Protein AF-A0AAJ6NNW0-F1 (afdb_monomer_lite)

Structure (mmCIF, N/CA/C/O backbone):
data_AF-A0AAJ6NNW0-F1
#
_entry.id   AF-A0AAJ6NNW0-F1
#
loop_
_atom_site.group_PDB
_atom_site.id
_atom_site.type_symbol
_atom_site.label_atom_id
_atom_site.label_alt_id
_atom_site.label_comp_id
_atom_site.label_asym_id
_atom_site.label_entity_id
_atom_site.label_seq_id
_atom_site.pdbx_PDB_ins_code
_atom_site.Cartn_x
_atom_site.Cartn_y
_atom_site.Cartn_z
_atom_site.occupancy
_atom_site.B_iso_or_equiv
_atom_site.auth_seq_id
_atom_site.auth_comp_id
_atom_site.auth_asym_id
_atom_site.auth_atom_id
_atom_site.pdbx_PDB_model_num
ATOM 1 N N . MET A 1 1 ? 10.088 34.780 1.584 1.00 40.91 1 MET A N 1
ATOM 2 C CA . MET A 1 1 ? 10.003 33.542 0.779 1.00 40.91 1 MET A CA 1
ATOM 3 C C . MET A 1 1 ? 10.352 32.374 1.686 1.00 40.91 1 MET A C 1
ATOM 5 O O . MET A 1 1 ? 11.522 32.136 1.956 1.00 40.91 1 MET A O 1
ATOM 9 N N . THR A 1 2 ? 9.347 31.732 2.270 1.00 40.06 2 THR A N 1
ATOM 10 C CA . THR A 1 2 ? 9.520 30.567 3.145 1.00 40.06 2 THR A CA 1
ATOM 11 C C . THR A 1 2 ? 9.887 29.369 2.274 1.00 40.06 2 THR A C 1
ATOM 13 O O . THR A 1 2 ? 9.136 29.012 1.370 1.00 40.06 2 THR A O 1
ATOM 16 N N . LYS A 1 3 ? 11.070 28.781 2.499 1.00 40.44 3 LYS A N 1
ATOM 17 C CA . LYS A 1 3 ? 11.458 27.508 1.877 1.00 40.44 3 LYS A CA 1
ATOM 18 C C . LYS A 1 3 ? 10.363 26.470 2.171 1.00 40.44 3 LYS A C 1
ATOM 20 O O . LYS A 1 3 ? 9.941 26.402 3.328 1.00 40.44 3 LYS A O 1
ATOM 25 N N . PRO A 1 4 ? 9.913 25.668 1.189 1.00 41.53 4 PRO A N 1
ATOM 26 C CA . PRO A 1 4 ? 9.067 24.525 1.492 1.00 41.53 4 PRO A CA 1
ATOM 27 C C . PRO A 1 4 ? 9.829 23.635 2.476 1.00 41.53 4 PRO A C 1
ATOM 29 O O . PRO A 1 4 ? 10.985 23.270 2.245 1.00 41.53 4 PRO A O 1
ATOM 32 N N . LYS A 1 5 ? 9.207 23.387 3.630 1.00 36.41 5 LYS A N 1
ATOM 33 C CA . LYS A 1 5 ? 9.727 22.485 4.655 1.00 36.41 5 LYS A CA 1
ATOM 34 C C . LYS A 1 5 ? 9.908 21.115 3.979 1.00 36.41 5 LYS A C 1
ATOM 36 O O . LYS A 1 5 ? 9.000 20.717 3.248 1.00 36.41 5 LYS A O 1
ATOM 41 N N . PRO A 1 6 ? 11.043 20.415 4.157 1.00 41.53 6 PRO A N 1
ATOM 42 C CA . PRO A 1 6 ? 11.155 19.033 3.709 1.00 41.53 6 PRO A CA 1
ATOM 43 C C . PRO A 1 6 ? 9.955 18.284 4.274 1.00 41.53 6 PRO A C 1
ATOM 45 O O . PRO A 1 6 ? 9.674 18.431 5.466 1.00 41.53 6 PRO A O 1
ATOM 48 N N . PHE A 1 7 ? 9.222 17.565 3.427 1.00 44.81 7 PHE A N 1
ATOM 49 C CA . PHE A 1 7 ? 8.169 16.682 3.897 1.00 44.81 7 PHE A CA 1
ATOM 50 C C . PHE A 1 7 ? 8.800 15.765 4.940 1.00 44.81 7 PHE A C 1
ATOM 52 O O . PHE A 1 7 ? 9.701 14.981 4.641 1.00 44.81 7 PHE A O 1
ATOM 59 N N . GLU A 1 8 ? 8.396 15.962 6.190 1.00 34.56 8 GLU A N 1
ATOM 60 C CA . GLU A 1 8 ? 8.683 15.047 7.274 1.00 34.56 8 GLU A CA 1
ATOM 61 C C . GLU A 1 8 ? 8.195 13.687 6.772 1.00 34.56 8 GLU A C 1
ATOM 63 O O . GLU A 1 8 ? 7.020 13.550 6.422 1.00 34.56 8 GLU A O 1
ATOM 68 N N . ILE A 1 9 ? 9.087 12.698 6.660 1.00 40.12 9 ILE A N 1
ATOM 69 C CA . ILE A 1 9 ? 8.667 11.304 6.529 1.00 40.12 9 ILE A CA 1
ATOM 70 C C . ILE A 1 9 ? 8.018 10.995 7.876 1.00 40.12 9 ILE A C 1
ATOM 72 O O . ILE A 1 9 ? 8.669 10.510 8.798 1.00 40.12 9 ILE A O 1
ATOM 76 N N . SER A 1 10 ? 6.754 11.392 8.023 1.00 37.06 10 SER A N 1
ATOM 77 C CA . SER A 1 10 ? 5.912 10.932 9.106 1.00 37.06 10 SER A CA 1
ATOM 78 C C . SER A 1 10 ? 5.865 9.431 8.912 1.00 37.06 10 SER A C 1
ATOM 80 O O . SER A 1 10 ? 5.409 8.946 7.874 1.00 37.06 10 SER A O 1
ATOM 82 N N . LEU A 1 11 ? 6.524 8.743 9.839 1.00 45.22 11 LEU A N 1
ATOM 83 C CA . LEU A 1 11 ? 6.684 7.305 9.890 1.00 45.22 11 LEU A CA 1
ATOM 84 C C . LEU A 1 11 ? 5.321 6.683 9.601 1.00 45.22 11 LEU A C 1
ATOM 86 O O . LEU A 1 11 ? 4.457 6.652 10.476 1.00 45.22 11 LEU A O 1
ATOM 90 N N . LEU A 1 12 ? 5.116 6.230 8.357 1.00 61.00 12 LEU A N 1
ATOM 91 C CA . LEU A 1 12 ? 3.994 5.362 8.041 1.00 61.00 12 LEU A CA 1
ATOM 92 C C . LEU A 1 12 ? 4.027 4.271 9.111 1.00 61.00 12 LEU A C 1
ATOM 94 O O . LEU A 1 12 ? 5.119 3.737 9.354 1.00 61.00 12 LEU A O 1
ATOM 98 N N . PRO A 1 13 ? 2.904 3.968 9.791 1.00 64.44 13 PRO A N 1
ATOM 99 C CA . PRO A 1 13 ? 2.909 2.879 10.748 1.00 64.44 13 PRO A CA 1
ATOM 100 C C . PRO A 1 13 ? 3.522 1.658 10.055 1.00 64.44 13 PRO A C 1
ATOM 102 O O . PRO A 1 13 ? 3.279 1.461 8.850 1.00 64.44 13 PRO A O 1
ATOM 105 N N . PRO A 1 14 ? 4.376 0.890 10.756 1.00 65.06 14 PRO A N 1
ATOM 106 C CA . PRO A 1 14 ? 4.930 -0.317 10.173 1.00 65.06 14 PRO A CA 1
ATOM 107 C C . PRO A 1 14 ? 3.769 -1.138 9.604 1.00 65.06 14 PRO A C 1
ATOM 109 O O . PRO A 1 14 ? 2.686 -1.161 10.206 1.00 65.06 14 PRO A O 1
ATOM 112 N N . PRO A 1 15 ? 3.940 -1.735 8.413 1.00 70.44 15 PRO A N 1
ATOM 113 C CA . PRO A 1 15 ? 2.899 -2.581 7.862 1.00 70.44 15 PRO A CA 1
ATOM 114 C C . PRO A 1 15 ? 2.504 -3.637 8.901 1.00 70.44 15 PRO A C 1
A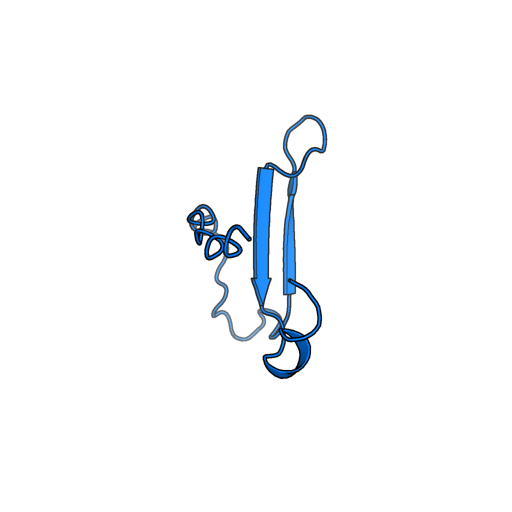TOM 116 O O . PRO A 1 15 ? 3.368 -4.096 9.654 1.00 70.44 15 PRO A O 1
ATOM 119 N N . PRO A 1 16 ? 1.219 -4.019 8.964 1.00 76.56 16 PRO A N 1
ATOM 120 C CA . PRO A 1 16 ? 0.787 -5.125 9.798 1.00 76.56 16 PRO A CA 1
ATOM 121 C C . PRO A 1 16 ? 1.667 -6.356 9.568 1.00 76.56 16 PRO A C 1
ATOM 123 O O . PRO A 1 16 ? 2.041 -6.632 8.430 1.00 76.56 16 PRO A O 1
ATOM 126 N N . GLU A 1 17 ? 1.956 -7.117 10.624 1.00 80.38 17 GLU A N 1
ATOM 127 C CA . GLU A 1 17 ? 2.887 -8.258 10.566 1.00 80.38 17 GLU A CA 1
ATOM 128 C C . GLU A 1 17 ? 2.484 -9.333 9.543 1.00 80.38 17 GLU A C 1
ATOM 130 O O . GLU A 1 17 ? 3.329 -10.063 9.032 1.00 80.38 17 GLU A O 1
ATOM 135 N N . TRP A 1 18 ? 1.195 -9.411 9.201 1.00 80.62 18 TRP A N 1
ATOM 136 C CA . TRP A 1 18 ? 0.676 -10.323 8.184 1.00 80.62 18 TRP A CA 1
ATOM 137 C C . TRP A 1 18 ? 0.973 -9.880 6.738 1.00 80.62 18 TRP A C 1
ATOM 139 O O . TRP A 1 18 ? 0.810 -10.681 5.818 1.00 80.62 18 TRP A O 1
ATOM 149 N N . ILE A 1 19 ? 1.418 -8.637 6.504 1.00 80.81 19 ILE A N 1
ATOM 150 C CA . ILE A 1 19 ? 1.800 -8.147 5.174 1.00 80.81 19 ILE A CA 1
ATOM 151 C C . ILE A 1 19 ? 3.305 -8.306 4.962 1.00 80.81 19 ILE A C 1
ATOM 153 O O . ILE A 1 19 ? 4.116 -7.556 5.502 1.00 80.81 19 ILE A O 1
ATOM 157 N N . ASN A 1 20 ? 3.682 -9.212 4.061 1.00 84.00 20 ASN A N 1
ATOM 158 C CA . ASN A 1 20 ? 5.059 -9.344 3.597 1.00 84.00 20 ASN A CA 1
ATOM 159 C C . ASN A 1 20 ? 5.263 -8.662 2.231 1.00 84.00 20 ASN A C 1
ATOM 161 O O . ASN A 1 20 ? 5.070 -9.274 1.180 1.00 84.00 20 ASN A O 1
ATOM 165 N N . PHE A 1 21 ? 5.739 -7.412 2.235 1.00 82.75 21 PHE A N 1
ATOM 166 C CA . PHE A 1 21 ? 6.076 -6.662 1.011 1.00 82.75 21 PHE A CA 1
ATOM 167 C C . PHE A 1 21 ? 7.250 -7.240 0.195 1.00 82.75 21 PHE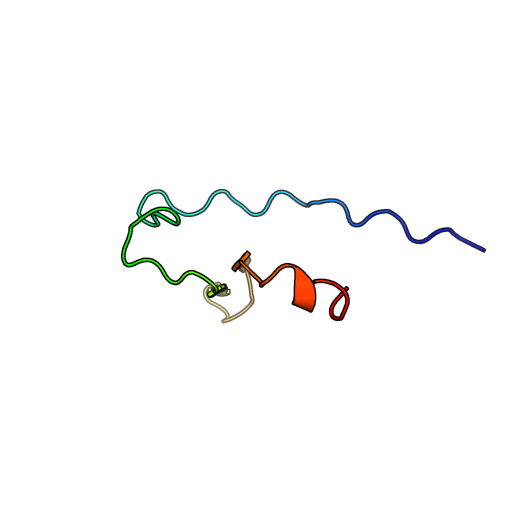 A C 1
ATOM 169 O O 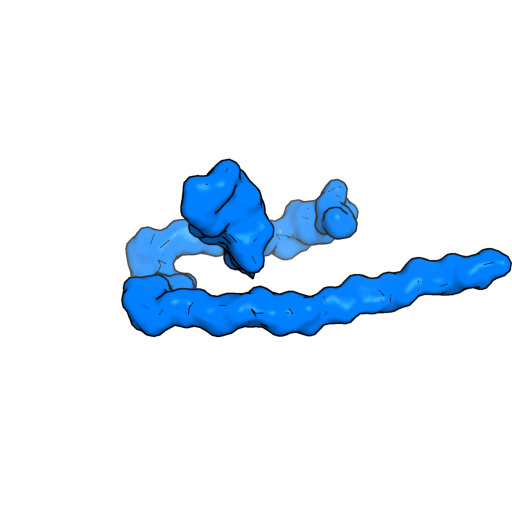. PHE A 1 21 ? 7.575 -6.700 -0.872 1.00 82.75 21 PHE A O 1
ATOM 176 N N . GLN A 1 22 ? 7.934 -8.264 0.709 1.00 82.94 22 GLN A N 1
ATOM 177 C CA . GLN A 1 22 ? 9.049 -8.954 0.057 1.00 82.94 22 GLN A CA 1
ATOM 178 C C . GLN A 1 22 ? 8.663 -10.343 -0.478 1.00 82.94 22 GLN A C 1
ATOM 180 O O . GLN A 1 22 ? 9.520 -11.026 -1.034 1.00 82.94 22 GLN A O 1
ATOM 185 N N . HIS A 1 23 ? 7.404 -10.778 -0.333 1.00 85.94 23 HIS A N 1
ATOM 186 C CA . HIS A 1 23 ? 6.950 -12.050 -0.902 1.00 85.94 23 HIS A CA 1
ATOM 187 C C . HIS A 1 23 ? 7.122 -12.038 -2.437 1.00 85.94 23 HIS A C 1
ATOM 189 O O . HIS A 1 23 ? 6.822 -11.012 -3.052 1.00 85.94 23 HIS A O 1
ATOM 195 N N . PRO A 1 24 ? 7.580 -13.132 -3.079 1.00 87.56 24 PRO A N 1
ATOM 196 C CA . PRO A 1 24 ? 7.822 -13.166 -4.528 1.00 87.56 24 PRO A CA 1
ATOM 197 C C . PRO A 1 24 ? 6.573 -12.845 -5.361 1.00 87.56 24 PRO A C 1
ATOM 199 O O . PRO A 1 24 ? 6.682 -12.201 -6.400 1.00 87.56 24 PRO A O 1
ATOM 202 N N . ASP A 1 25 ? 5.394 -13.223 -4.864 1.00 90.19 25 ASP A N 1
ATOM 203 C CA . ASP A 1 25 ? 4.110 -12.913 -5.509 1.00 90.19 25 ASP A CA 1
ATOM 204 C C . ASP A 1 25 ? 3.560 -11.521 -5.151 1.00 90.19 25 ASP A C 1
ATOM 206 O O . ASP A 1 25 ? 2.516 -11.113 -5.663 1.00 90.19 25 ASP A O 1
ATOM 210 N N . PHE A 1 26 ? 4.221 -10.774 -4.257 1.00 85.31 26 PHE A N 1
ATOM 211 C CA . PHE A 1 26 ? 3.766 -9.434 -3.903 1.00 85.31 26 PHE A CA 1
ATOM 212 C C . PHE A 1 26 ? 3.992 -8.478 -5.083 1.00 85.31 26 PHE A C 1
ATOM 214 O O . PHE A 1 26 ? 5.098 -8.437 -5.635 1.00 85.31 26 PHE A O 1
ATOM 221 N N . PRO A 1 27 ? 2.997 -7.654 -5.463 1.00 88.19 27 PRO A N 1
ATOM 222 C CA . PRO A 1 27 ? 3.139 -6.743 -6.588 1.00 88.19 27 PRO A CA 1
ATOM 223 C C . PRO A 1 27 ? 4.388 -5.862 -6.487 1.00 88.19 27 PRO A C 1
ATOM 225 O O . PRO A 1 27 ? 4.655 -5.208 -5.474 1.00 88.19 27 PRO A O 1
ATOM 228 N N . LYS A 1 28 ? 5.143 -5.793 -7.590 1.00 86.94 28 LYS A N 1
ATOM 229 C CA . LYS A 1 28 ? 6.338 -4.942 -7.694 1.00 86.94 28 LYS A CA 1
ATOM 230 C C . LYS A 1 28 ? 6.021 -3.466 -7.454 1.00 86.94 28 LYS A C 1
ATOM 232 O O . LYS A 1 28 ? 6.879 -2.751 -6.946 1.00 86.94 28 LYS A O 1
ATOM 237 N N . TYR A 1 29 ? 4.819 -3.021 -7.805 1.00 87.88 29 TYR A N 1
ATOM 238 C CA . TYR A 1 29 ? 4.333 -1.670 -7.558 1.00 87.88 29 TYR A CA 1
ATOM 239 C C . TYR A 1 29 ? 2.939 -1.739 -6.952 1.00 87.88 29 TYR A C 1
ATOM 241 O O . TYR A 1 29 ? 2.128 -2.561 -7.374 1.00 87.88 29 TYR A O 1
ATOM 249 N N . PHE A 1 30 ? 2.675 -0.898 -5.957 1.00 86.69 30 PHE A N 1
ATOM 250 C CA . PHE A 1 30 ? 1.409 -0.912 -5.232 1.00 86.69 30 PHE A CA 1
ATOM 251 C C . PHE A 1 30 ? 1.098 0.444 -4.605 1.00 86.69 30 PHE A C 1
ATOM 253 O O . PHE A 1 30 ? 1.997 1.246 -4.345 1.00 86.69 30 PHE A O 1
ATOM 260 N N . TYR A 1 31 ? -0.185 0.638 -4.322 1.00 84.62 31 TYR A N 1
ATOM 261 C CA . TYR A 1 31 ? -0.728 1.679 -3.466 1.00 84.62 31 TYR A CA 1
ATOM 262 C C . TYR A 1 31 ? -1.805 1.018 -2.601 1.00 84.62 31 TYR A C 1
ATOM 264 O O . TYR A 1 31 ? -2.735 0.415 -3.130 1.00 84.62 31 TYR A O 1
ATOM 272 N N . ILE A 1 32 ? -1.646 1.070 -1.284 1.00 84.69 32 ILE A N 1
ATOM 273 C CA . ILE A 1 32 ? -2.538 0.446 -0.305 1.00 84.69 32 ILE A CA 1
ATOM 274 C C . ILE A 1 32 ? -2.990 1.544 0.643 1.00 84.69 32 ILE A C 1
ATOM 276 O O . ILE A 1 32 ? -2.142 2.210 1.226 1.00 84.69 32 ILE A O 1
ATOM 280 N N . ALA A 1 33 ? -4.297 1.704 0.822 1.00 85.69 33 ALA A N 1
ATOM 281 C CA . ALA A 1 33 ? -4.878 2.574 1.837 1.00 85.69 33 ALA A CA 1
ATOM 282 C C . ALA A 1 33 ? -5.599 1.718 2.882 1.00 85.69 33 ALA A C 1
ATOM 284 O O . ALA A 1 33 ? -6.332 0.793 2.534 1.00 85.69 33 ALA A O 1
ATOM 285 N N . ILE A 1 34 ? -5.381 2.027 4.156 1.00 83.31 34 ILE A N 1
ATOM 286 C CA . ILE A 1 34 ? -6.176 1.518 5.269 1.00 83.31 34 ILE A CA 1
ATOM 287 C C . ILE A 1 34 ? -7.187 2.584 5.630 1.00 83.31 34 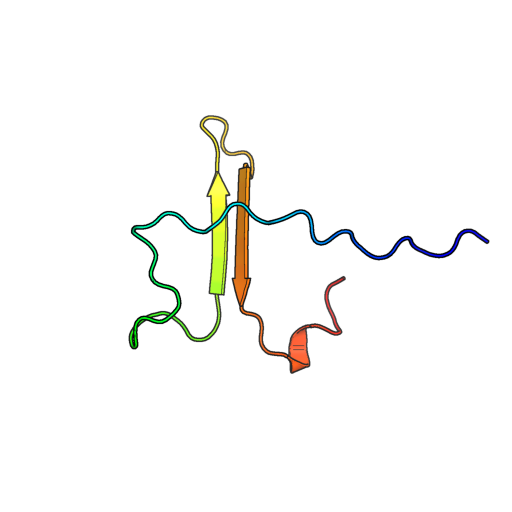ILE A C 1
ATOM 289 O O . ILE A 1 34 ? -6.816 3.726 5.910 1.00 83.31 34 ILE A O 1
ATOM 293 N N . LEU A 1 35 ? -8.446 2.174 5.654 1.00 85.75 35 LEU A N 1
ATOM 294 C CA . LEU A 1 35 ? -9.547 3.007 6.093 1.00 85.75 35 LEU A CA 1
ATOM 295 C C . LEU A 1 35 ? -9.871 2.720 7.563 1.00 85.75 35 LEU A C 1
ATOM 297 O O . LEU A 1 35 ? -9.647 1.606 8.047 1.00 85.75 35 LEU A O 1
ATOM 301 N N . ASP A 1 36 ? -10.359 3.726 8.275 1.00 84.94 36 ASP A N 1
ATOM 302 C CA . ASP A 1 36 ? -10.983 3.551 9.581 1.00 84.94 36 ASP A CA 1
ATOM 303 C C . ASP A 1 36 ? -12.451 3.094 9.448 1.00 84.94 36 ASP A C 1
ATOM 305 O O . ASP A 1 36 ? -12.943 2.789 8.359 1.00 84.94 36 ASP A O 1
ATOM 309 N N . GLU A 1 37 ? -13.155 3.028 10.576 1.00 92.44 37 GLU A N 1
ATOM 310 C CA . GLU A 1 37 ? -14.573 2.651 10.629 1.00 92.44 37 GLU A CA 1
ATOM 311 C C . GLU A 1 37 ? -15.517 3.657 9.948 1.00 92.44 37 GLU A C 1
ATOM 313 O O . GLU A 1 37 ? -16.633 3.295 9.579 1.00 92.44 37 GLU A O 1
ATOM 318 N N . ASN A 1 38 ? -15.059 4.891 9.729 1.00 94.31 38 ASN A N 1
ATOM 319 C CA . ASN A 1 38 ? -15.794 5.954 9.046 1.00 94.31 38 ASN A CA 1
ATOM 320 C C . ASN A 1 38 ? -15.482 6.004 7.539 1.00 94.31 38 ASN A C 1
ATOM 322 O O . ASN A 1 38 ? -16.076 6.799 6.811 1.00 94.31 38 ASN A O 1
ATOM 326 N N . GLY A 1 39 ? -14.570 5.153 7.053 1.00 88.75 39 GLY A N 1
ATOM 327 C CA . GLY A 1 39 ? -14.103 5.156 5.668 1.00 88.75 39 GLY A CA 1
ATOM 328 C C . GLY A 1 39 ? -13.017 6.198 5.379 1.00 88.75 39 GLY A C 1
ATOM 329 O O . GLY A 1 39 ? -12.682 6.415 4.214 1.00 88.75 39 GLY A O 1
ATOM 330 N N . GLU A 1 40 ? -12.449 6.833 6.405 1.00 88.75 40 GLU A N 1
ATOM 331 C CA . GLU A 1 40 ? -11.368 7.808 6.270 1.00 88.75 40 GLU A CA 1
ATOM 332 C C . GLU A 1 40 ? -9.999 7.123 6.217 1.00 88.75 40 GLU A C 1
ATOM 334 O O . GLU A 1 40 ? -9.773 6.087 6.839 1.00 88.75 40 GLU A O 1
ATOM 339 N N . VAL A 1 41 ? -9.044 7.701 5.480 1.00 83.88 41 VAL A N 1
ATOM 340 C CA . VAL A 1 41 ? -7.698 7.122 5.342 1.00 83.88 41 VAL A CA 1
ATOM 341 C C . VAL A 1 41 ? -6.923 7.269 6.651 1.00 83.88 41 VAL A C 1
ATOM 343 O O . VAL A 1 41 ? -6.445 8.348 6.994 1.00 83.88 41 VAL A O 1
ATOM 346 N N . LYS A 1 42 ? -6.731 6.148 7.345 1.00 82.44 42 LYS A N 1
ATOM 347 C CA . LYS A 1 42 ? -5.951 6.050 8.582 1.00 82.44 42 LYS A CA 1
ATOM 348 C C . LYS A 1 42 ? -4.451 5.918 8.318 1.00 82.44 42 LYS A C 1
ATOM 350 O O . LYS A 1 42 ? -3.633 6.467 9.052 1.00 82.44 42 LYS A O 1
ATOM 355 N N . SER A 1 43 ? -4.076 5.163 7.288 1.00 81.38 43 SER A N 1
ATOM 356 C CA . SER A 1 43 ? -2.684 4.986 6.863 1.00 81.38 43 SER A CA 1
ATOM 357 C C . SER A 1 43 ? -2.615 4.513 5.417 1.00 81.38 43 SER A C 1
ATOM 359 O O . SER A 1 43 ? -3.602 4.041 4.860 1.00 81.38 43 SER A O 1
ATOM 361 N N . TRP A 1 44 ? -1.445 4.614 4.793 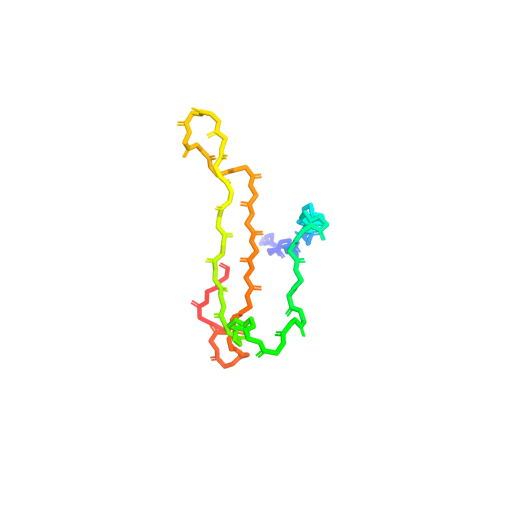1.00 82.56 44 TRP A N 1
ATOM 362 C CA . TRP A 1 44 ? -1.251 4.143 3.426 1.00 82.56 44 TRP A CA 1
ATOM 363 C C . TRP A 1 44 ? 0.193 3.693 3.193 1.00 82.56 44 TRP A C 1
ATOM 365 O O . TRP A 1 44 ? 1.107 4.168 3.857 1.00 82.56 44 TRP A O 1
ATOM 375 N N . TRP A 1 45 ? 0.412 2.778 2.250 1.00 84.50 45 TRP A N 1
ATOM 376 C CA . TRP A 1 45 ? 1.743 2.357 1.810 1.00 84.50 45 TRP A CA 1
ATOM 377 C C . TRP A 1 45 ? 1.804 2.333 0.296 1.00 84.50 45 TRP A C 1
ATOM 379 O O . TRP A 1 45 ? 0.852 1.934 -0.372 1.00 84.50 45 TRP A O 1
ATOM 389 N N . GLN A 1 46 ? 2.955 2.703 -0.253 1.00 85.06 46 GLN A N 1
ATOM 390 C CA . GLN A 1 46 ? 3.150 2.693 -1.691 1.00 85.06 46 GLN A CA 1
ATOM 391 C C . GLN A 1 46 ? 4.556 2.264 -2.092 1.00 85.06 46 GLN A C 1
ATOM 393 O O . GLN A 1 46 ? 5.549 2.577 -1.431 1.00 85.06 46 GLN A O 1
ATOM 398 N N . ARG A 1 47 ? 4.642 1.615 -3.249 1.00 84.81 47 ARG A N 1
ATOM 399 C CA . ARG A 1 47 ? 5.884 1.384 -3.983 1.00 84.81 47 ARG A CA 1
ATOM 400 C C . ARG A 1 47 ? 5.647 1.818 -5.420 1.00 84.81 47 ARG A C 1
ATOM 402 O O . ARG A 1 47 ? 5.043 1.095 -6.204 1.00 84.81 47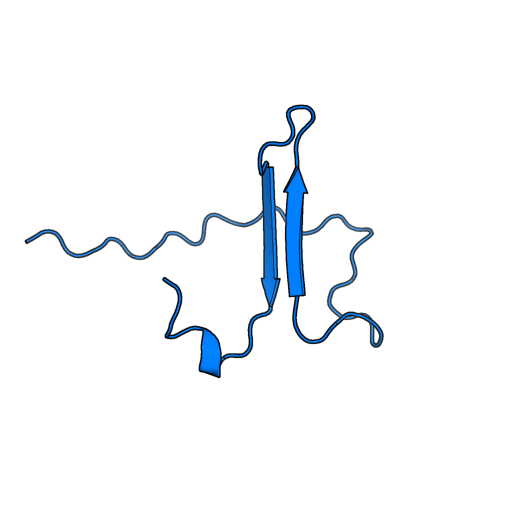 ARG A O 1
ATOM 409 N N . ILE A 1 48 ? 6.108 3.019 -5.742 1.00 82.88 48 ILE A N 1
ATOM 410 C CA . ILE A 1 48 ? 5.990 3.617 -7.074 1.00 82.88 48 ILE A CA 1
ATOM 411 C C . ILE A 1 48 ? 7.315 3.415 -7.830 1.00 82.88 48 ILE A C 1
ATOM 413 O O . ILE A 1 48 ? 8.378 3.491 -7.202 1.00 82.88 48 ILE A O 1
ATOM 417 N N . PRO A 1 49 ? 7.289 3.177 -9.156 1.00 81.94 49 PRO A N 1
ATOM 418 C CA . PRO A 1 49 ? 8.490 3.226 -9.980 1.00 81.94 49 PRO A CA 1
ATOM 419 C C . PRO A 1 49 ? 9.256 4.541 -9.798 1.00 81.94 49 PRO A C 1
ATOM 421 O O . PRO A 1 49 ? 8.667 5.619 -9.793 1.00 81.94 49 PRO A O 1
ATOM 424 N N . GLU A 1 50 ? 10.581 4.468 -9.703 1.00 79.88 50 GLU A N 1
ATOM 425 C CA . GLU A 1 50 ? 11.426 5.641 -9.447 1.00 79.88 50 GLU A CA 1
ATOM 426 C C . GLU A 1 50 ? 11.221 6.762 -10.479 1.00 79.88 50 GLU A C 1
ATOM 428 O O . GLU A 1 50 ? 11.094 7.926 -10.112 1.00 79.88 50 GLU A O 1
ATOM 433 N N . HIS A 1 51 ? 11.048 6.403 -11.753 1.00 79.50 51 HIS A N 1
ATOM 434 C CA . HIS A 1 51 ? 10.798 7.351 -12.842 1.00 79.50 51 HIS A CA 1
ATOM 435 C C . HIS A 1 51 ? 9.444 8.086 -12.756 1.00 79.50 51 HIS A C 1
ATOM 437 O O . HIS A 1 51 ? 9.234 9.048 -13.491 1.00 79.50 51 HIS A O 1
ATOM 443 N N . LEU A 1 52 ? 8.518 7.647 -11.893 1.00 74.69 52 LEU A N 1
ATOM 444 C CA . LEU A 1 52 ? 7.232 8.315 -11.652 1.00 74.69 52 LEU A CA 1
ATOM 445 C C . LEU A 1 52 ? 7.232 9.171 -10.376 1.00 74.69 52 LEU A C 1
ATOM 447 O O . LEU A 1 52 ? 6.335 9.997 -10.211 1.00 74.69 52 LEU A O 1
ATOM 451 N N . ARG A 1 53 ? 8.240 9.035 -9.498 1.00 67.31 53 ARG A N 1
ATOM 452 C CA . ARG A 1 53 ? 8.337 9.816 -8.248 1.00 67.31 53 ARG A CA 1
ATOM 453 C C . ARG A 1 53 ? 8.509 11.322 -8.477 1.00 67.31 53 ARG A C 1
ATOM 455 O O . ARG A 1 53 ? 8.214 12.101 -7.586 1.00 67.31 53 ARG A O 1
ATOM 462 N N . THR A 1 54 ? 8.941 11.753 -9.659 1.00 59.69 54 THR A N 1
ATOM 463 C CA . THR A 1 54 ? 9.135 13.172 -10.006 1.00 59.69 54 THR A CA 1
ATOM 464 C C . THR A 1 54 ? 7.854 13.918 -10.389 1.00 59.69 54 THR A C 1
ATOM 466 O O . THR A 1 54 ? 7.904 15.137 -10.534 1.00 59.69 54 THR A O 1
ATOM 469 N N . LYS A 1 55 ? 6.712 13.233 -10.569 1.00 53.97 55 LYS A N 1
ATOM 470 C CA . LYS A 1 55 ? 5.451 13.866 -11.012 1.00 53.97 55 LYS A CA 1
ATOM 471 C C . LYS A 1 55 ? 4.391 14.048 -9.925 1.00 53.97 55 LYS A C 1
ATOM 473 O O . LYS A 1 55 ? 3.393 14.708 -10.194 1.00 53.97 55 LYS A O 1
ATOM 478 N N . PHE A 1 56 ? 4.598 13.505 -8.731 1.00 45.62 56 PHE A N 1
ATOM 479 C CA . PHE A 1 56 ? 3.627 13.580 -7.642 1.00 45.62 56 PHE A CA 1
ATOM 480 C C . PHE A 1 56 ? 4.356 13.955 -6.345 1.00 45.62 56 PHE A C 1
ATOM 482 O O . PHE A 1 56 ? 5.014 13.078 -5.779 1.00 45.62 56 PHE A O 1
ATOM 489 N N . PRO A 1 57 ? 4.338 15.246 -5.945 1.00 42.97 57 PRO A N 1
ATOM 490 C CA . PRO A 1 57 ? 4.795 15.664 -4.622 1.00 42.97 57 PRO A CA 1
ATOM 491 C C . PRO A 1 57 ? 3.914 15.083 -3.512 1.00 42.97 57 PRO A C 1
ATOM 493 O O . PRO A 1 57 ? 2.705 14.870 -3.762 1.00 42.97 57 PRO A O 1
#

Foldseek 3Di:
DDDPDPPDPPPFPPPPPPDDCPPPPRDQWDKAFDADPVRHGPGIDTDDPPVCPVPDD

Sequence (57 aa):
MTKPKPFEISLLPPPPEWINFQHPDFPKYFYIAILDENGEVKSWWQRIPEHLRTKFP

Radius of gyration: 14.46 Å; chains: 1; bounding box: 27×47×24 Å

pLDDT: mean 71.87, std 18.61, range [34.56, 94.31]

Organism: NCBI:txid1539056

Secondary structure (DSSP, 8-state):
-PPPPP-----PPPPPTT--TT-TTS-SSEEEEEE-TTS-EEEEEEE--GGGTTS--